Protein AF-A0A9E4G369-F1 (afdb_monomer_lite)

Sequence (57 aa):
MKPTPPSPLFALGVIAGLALGVFFGISMGNVAYGMPLGALLGVIIGAILSRASNDQQ

pLDDT: mean 87.44, std 13.38, range [48.22, 96.62]

Foldseek 3Di:
DPPDPQDPLLVVLLVQLQVQLCVVCVVVVHSVRSRVRSNVRSNVRSVVRVVVVVVVD

Radius of gyration: 13.32 Å; chains: 1; bounding box: 42×15×35 Å

Secondary structure (DSSP, 8-state):
-PPPPPPHHHHHHHHHHHHHHHHHHHHTT-HHHHHHHHHHHHHHHHHHHHHHHHTT-

Structure (mmCIF, N/CA/C/O backbone):
data_AF-A0A9E4G369-F1
#
_entry.id   AF-A0A9E4G369-F1
#
loop_
_atom_site.group_PDB
_atom_site.id
_atom_site.type_symbol
_atom_site.label_atom_id
_atom_site.label_alt_id
_atom_site.label_comp_id
_atom_site.label_asym_id
_atom_site.label_entity_id
_atom_site.label_seq_id
_atom_site.pdbx_PDB_ins_code
_atom_site.Cartn_x
_atom_site.Cartn_y
_atom_site.Cartn_z
_atom_site.occupancy
_atom_site.B_iso_or_equiv
_atom_site.auth_seq_id
_atom_site.auth_comp_id
_atom_site.auth_asym_id
_atom_site.auth_atom_id
_atom_site.pdbx_PDB_model_num
ATOM 1 N N . MET A 1 1 ? -30.860 6.453 -1.072 1.00 48.22 1 MET A N 1
ATOM 2 C CA . MET A 1 1 ? -29.769 6.084 -0.143 1.00 48.22 1 MET A CA 1
ATOM 3 C C . MET A 1 1 ? -28.550 6.901 -0.536 1.00 48.22 1 MET A C 1
ATOM 5 O O . MET A 1 1 ? -28.152 6.815 -1.689 1.00 48.22 1 MET A O 1
ATOM 9 N N . LYS A 1 2 ? -28.026 7.770 0.340 1.00 48.25 2 LYS A N 1
ATOM 10 C CA . LYS A 1 2 ? -26.745 8.439 0.057 1.00 48.25 2 LYS A CA 1
ATOM 11 C C . LYS A 1 2 ? -25.648 7.384 0.228 1.00 48.25 2 LYS A C 1
ATOM 13 O O . LYS A 1 2 ? -25.674 6.723 1.265 1.00 48.25 2 LYS A O 1
ATOM 18 N N . PRO A 1 3 ? -24.751 7.177 -0.751 1.00 55.19 3 PRO A N 1
ATOM 19 C CA . PRO A 1 3 ? -23.620 6.286 -0.553 1.00 55.19 3 PRO A CA 1
ATOM 20 C C . PRO A 1 3 ? -22.824 6.821 0.636 1.00 55.19 3 PRO A C 1
ATOM 22 O O . PRO A 1 3 ? -22.396 7.976 0.633 1.00 55.19 3 PRO A O 1
ATOM 25 N N . THR A 1 4 ? -22.705 6.019 1.692 1.00 64.88 4 THR A N 1
ATOM 26 C CA . THR A 1 4 ? -21.801 6.326 2.794 1.00 64.88 4 THR A CA 1
ATOM 27 C C . THR A 1 4 ? -20.394 6.370 2.209 1.00 64.88 4 THR A C 1
ATOM 29 O O . THR A 1 4 ? -19.992 5.407 1.549 1.00 64.88 4 THR A O 1
ATOM 32 N N . PRO A 1 5 ? -19.657 7.480 2.374 1.00 67.31 5 PRO A N 1
ATOM 33 C CA . PRO A 1 5 ? -18.296 7.541 1.882 1.00 67.31 5 PRO A CA 1
ATOM 34 C C . PRO A 1 5 ? -17.471 6.440 2.561 1.00 67.31 5 PRO A C 1
ATOM 36 O O . PRO A 1 5 ? -17.702 6.147 3.741 1.00 67.31 5 PRO A O 1
ATOM 39 N N . PRO A 1 6 ? -16.534 5.809 1.832 1.00 69.25 6 PRO A N 1
ATOM 40 C CA . PRO A 1 6 ? -15.609 4.866 2.438 1.00 69.25 6 PRO A CA 1
ATOM 41 C C . PRO A 1 6 ? -14.905 5.543 3.615 1.00 69.25 6 PRO A C 1
ATOM 43 O O . PRO A 1 6 ? -14.615 6.743 3.566 1.00 69.25 6 PRO A O 1
ATOM 46 N N . SER A 1 7 ? -14.658 4.786 4.684 1.00 81.94 7 SER A N 1
ATOM 47 C CA . SER A 1 7 ? -13.997 5.329 5.867 1.00 81.94 7 SER A CA 1
ATOM 48 C C . SER A 1 7 ? -12.649 5.959 5.473 1.00 81.94 7 SER A C 1
ATOM 50 O O . SER A 1 7 ? -11.964 5.454 4.576 1.00 81.94 7 SER A O 1
ATOM 52 N N . PRO A 1 8 ? -12.229 7.058 6.122 1.00 87.06 8 PRO A N 1
ATOM 53 C CA . PRO A 1 8 ? -10.956 7.712 5.804 1.00 87.06 8 PRO A CA 1
ATOM 54 C C . PRO A 1 8 ? -9.763 6.754 5.951 1.00 87.06 8 PRO A C 1
ATOM 56 O O . PRO A 1 8 ? -8.779 6.854 5.223 1.00 87.06 8 PRO A O 1
ATOM 59 N N . LEU A 1 9 ? -9.887 5.766 6.839 1.00 90.19 9 LEU A N 1
ATOM 60 C CA . LEU A 1 9 ? -8.910 4.700 7.038 1.00 90.19 9 LEU A CA 1
ATOM 61 C C . LEU A 1 9 ? -8.879 3.697 5.881 1.00 90.19 9 LEU A C 1
ATOM 63 O O . LEU A 1 9 ? -7.801 3.251 5.490 1.00 90.19 9 LEU A O 1
ATOM 67 N N . PHE A 1 10 ? -10.033 3.384 5.286 1.00 91.56 10 PHE A N 1
ATOM 68 C CA . PHE A 1 10 ? -10.072 2.580 4.069 1.00 91.56 10 PHE A CA 1
ATOM 69 C C . PHE A 1 10 ? -9.333 3.281 2.926 1.00 91.56 10 PHE A C 1
ATOM 71 O O . PHE A 1 10 ? -8.484 2.674 2.275 1.00 91.56 10 PHE A O 1
ATOM 78 N N . ALA A 1 11 ? -9.603 4.574 2.725 1.00 92.62 11 ALA A N 1
ATOM 79 C CA . ALA A 1 11 ? -8.921 5.371 1.708 1.00 92.62 11 ALA A CA 1
ATOM 80 C C . ALA A 1 11 ? -7.400 5.424 1.940 1.00 92.62 11 ALA A C 1
ATOM 82 O O . ALA A 1 11 ? -6.628 5.268 0.994 1.00 92.62 11 ALA A O 1
ATOM 83 N N . LEU A 1 12 ? -6.966 5.570 3.197 1.00 93.31 12 LEU A N 1
ATOM 84 C CA . LEU A 1 12 ? -5.549 5.554 3.557 1.00 93.31 12 LEU A CA 1
ATOM 85 C C . LEU A 1 12 ? -4.880 4.219 3.203 1.00 93.31 12 LEU A C 1
ATOM 87 O O . LEU A 1 12 ? -3.792 4.211 2.628 1.00 93.31 12 LEU A O 1
ATOM 91 N N . GLY A 1 13 ? -5.545 3.099 3.493 1.00 95.31 13 GLY A N 1
ATOM 92 C CA . GLY A 1 13 ? -5.049 1.778 3.120 1.00 95.31 13 GLY A CA 1
ATOM 93 C C . GLY A 1 13 ? -4.888 1.621 1.611 1.00 95.31 13 GLY A C 1
ATOM 94 O O . GLY A 1 13 ? -3.839 1.166 1.161 1.00 95.31 13 GLY A O 1
ATOM 95 N N . VAL A 1 14 ? -5.865 2.083 0.822 1.00 95.25 14 VAL A N 1
ATOM 96 C CA . VAL A 1 14 ? -5.794 2.046 -0.648 1.00 95.25 14 VAL A CA 1
ATOM 97 C C . VAL A 1 14 ? -4.600 2.846 -1.171 1.00 95.25 14 VAL A C 1
ATOM 99 O O . VAL A 1 14 ? -3.839 2.334 -1.991 1.00 95.25 14 VAL A O 1
ATOM 102 N N . ILE A 1 15 ? -4.391 4.066 -0.670 1.00 95.25 15 ILE A N 1
ATOM 103 C CA . ILE A 1 15 ? -3.256 4.913 -1.067 1.00 95.25 15 ILE A CA 1
ATOM 104 C C . ILE A 1 15 ? -1.925 4.235 -0.714 1.00 95.25 15 ILE A C 1
ATOM 106 O O . ILE A 1 15 ? -1.025 4.178 -1.552 1.00 95.25 15 ILE A O 1
ATOM 110 N N . ALA A 1 16 ? -1.813 3.682 0.497 1.00 95.44 16 ALA A N 1
ATOM 111 C CA . ALA A 1 16 ? -0.611 2.985 0.945 1.00 95.44 16 ALA A CA 1
ATOM 112 C C . ALA A 1 16 ? -0.306 1.754 0.077 1.00 95.44 16 ALA A C 1
ATOM 114 O O . ALA A 1 16 ? 0.830 1.569 -0.360 1.00 95.44 16 ALA A O 1
ATOM 115 N N . GLY A 1 17 ? -1.319 0.941 -0.230 1.00 96.62 17 GLY A N 1
ATOM 116 C CA . GLY A 1 17 ? -1.158 -0.220 -1.099 1.00 96.62 17 GLY A CA 1
ATOM 117 C C . GLY A 1 17 ? -0.731 0.156 -2.513 1.00 96.62 17 GLY A C 1
ATOM 118 O O . GLY A 1 17 ? 0.207 -0.437 -3.038 1.00 96.62 17 GLY A O 1
ATOM 119 N N . LEU A 1 18 ? -1.344 1.178 -3.117 1.00 95.88 18 LEU A N 1
ATOM 120 C CA . LEU A 1 18 ? -0.954 1.652 -4.448 1.00 95.88 18 LEU A CA 1
ATOM 121 C C . LEU A 1 18 ? 0.492 2.160 -4.477 1.00 95.88 18 LEU A C 1
ATOM 123 O O . LEU A 1 18 ? 1.236 1.815 -5.395 1.00 95.88 18 LEU A O 1
ATOM 127 N N . ALA A 1 19 ? 0.915 2.919 -3.462 1.00 95.56 19 ALA A N 1
ATOM 128 C CA . ALA A 1 19 ? 2.296 3.384 -3.345 1.00 95.56 19 ALA A CA 1
ATOM 129 C C . ALA A 1 19 ? 3.286 2.210 -3.257 1.00 95.56 19 ALA A C 1
ATOM 131 O O . ALA A 1 19 ? 4.291 2.192 -3.970 1.00 95.56 19 ALA A O 1
ATOM 132 N N . LEU A 1 20 ? 2.967 1.195 -2.445 1.00 95.06 20 LEU A N 1
ATOM 133 C CA . LEU A 1 20 ? 3.759 -0.033 -2.347 1.00 95.06 20 LEU A CA 1
ATOM 134 C C . LEU A 1 20 ? 3.796 -0.802 -3.671 1.00 95.06 20 LEU A C 1
ATOM 136 O O . LEU A 1 20 ? 4.858 -1.265 -4.076 1.00 95.06 20 LEU A O 1
ATOM 140 N N . GLY A 1 21 ? 2.665 -0.908 -4.367 1.00 96.00 21 GLY A N 1
ATOM 141 C CA . GLY A 1 21 ? 2.580 -1.576 -5.662 1.00 96.00 21 GLY A CA 1
ATOM 142 C C . GLY A 1 21 ? 3.442 -0.914 -6.728 1.00 96.00 21 GLY A C 1
ATOM 143 O O . GLY A 1 21 ? 4.189 -1.593 -7.429 1.00 96.00 21 GLY A O 1
ATOM 144 N N . VAL A 1 22 ? 3.395 0.416 -6.823 1.00 95.56 22 VAL A N 1
ATOM 145 C CA . VAL A 1 22 ? 4.252 1.175 -7.744 1.00 95.56 22 VAL A CA 1
ATOM 146 C C . VAL A 1 22 ? 5.723 0.985 -7.388 1.00 95.56 22 VAL A C 1
ATOM 148 O O . VAL A 1 22 ? 6.517 0.666 -8.272 1.00 95.56 22 VAL A O 1
ATOM 151 N N . PHE A 1 23 ? 6.085 1.119 -6.109 1.00 95.81 23 PHE A N 1
ATOM 152 C CA . PHE A 1 23 ? 7.460 0.917 -5.651 1.00 95.81 23 PHE A CA 1
ATOM 153 C C . PHE A 1 23 ? 7.976 -0.480 -6.017 1.00 95.81 23 PHE A C 1
ATOM 155 O O . PHE A 1 23 ? 9.031 -0.615 -6.633 1.00 95.81 23 PHE A O 1
ATOM 162 N N . PHE A 1 24 ? 7.190 -1.516 -5.730 1.00 94.06 24 PHE A N 1
ATOM 163 C CA . PHE A 1 24 ? 7.537 -2.902 -6.028 1.00 94.06 24 PHE A CA 1
ATOM 164 C C . PHE A 1 24 ? 7.653 -3.166 -7.533 1.00 94.06 24 PHE A C 1
ATOM 166 O O . PHE A 1 24 ? 8.592 -3.815 -7.992 1.00 94.06 24 PHE A O 1
ATOM 173 N N . GLY A 1 25 ? 6.727 -2.610 -8.315 1.00 95.25 25 GLY A N 1
ATOM 174 C CA . GLY A 1 25 ? 6.746 -2.689 -9.768 1.00 95.25 25 GLY A CA 1
ATOM 175 C C . GLY A 1 25 ? 7.988 -2.039 -10.380 1.00 95.25 25 GLY A C 1
ATOM 176 O O . GLY A 1 25 ? 8.583 -2.605 -11.293 1.00 95.25 25 GLY A O 1
ATOM 177 N N . ILE A 1 26 ? 8.424 -0.894 -9.847 1.00 95.69 26 ILE A N 1
ATOM 178 C CA . ILE A 1 26 ? 9.683 -0.250 -10.244 1.00 95.69 26 ILE A CA 1
ATOM 179 C C . ILE A 1 26 ? 10.876 -1.127 -9.848 1.00 95.69 26 ILE A C 1
ATOM 181 O O . ILE A 1 26 ? 11.737 -1.381 -10.687 1.00 95.69 26 ILE A O 1
ATOM 185 N N . SER A 1 27 ? 10.917 -1.644 -8.614 1.00 94.81 27 SER A N 1
ATOM 186 C CA . SER A 1 27 ? 12.013 -2.502 -8.138 1.00 94.81 27 SER A CA 1
ATOM 187 C C . SER A 1 27 ? 12.169 -3.798 -8.937 1.00 94.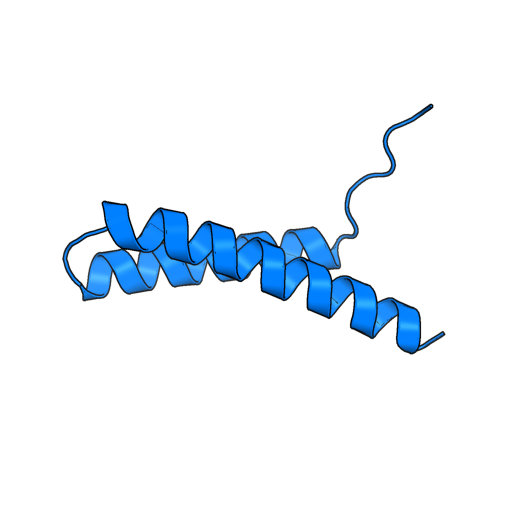81 27 SER A C 1
ATOM 189 O O . SER A 1 27 ? 13.290 -4.260 -9.126 1.00 94.81 27 SER A O 1
ATOM 191 N N . MET A 1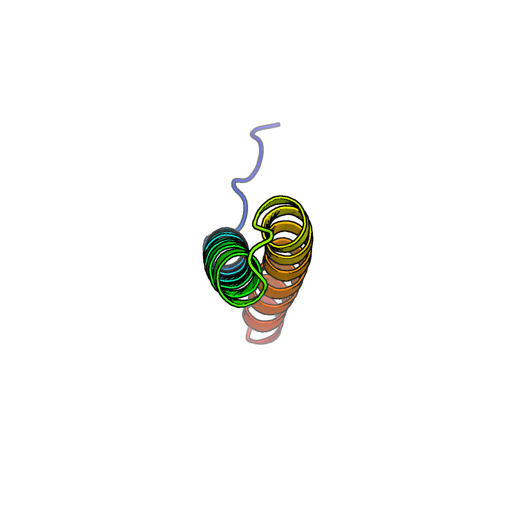 28 ? 11.073 -4.377 -9.432 1.00 92.06 28 MET A N 1
ATOM 192 C CA . MET A 1 28 ? 11.106 -5.559 -10.303 1.00 92.06 28 MET A CA 1
ATOM 193 C C . MET A 1 28 ? 11.353 -5.237 -11.783 1.00 92.06 28 MET A C 1
ATOM 195 O O . MET A 1 28 ? 11.471 -6.157 -12.591 1.00 92.06 28 MET A O 1
ATOM 199 N N . GLY A 1 29 ? 11.375 -3.958 -12.169 1.00 94.81 29 GLY A N 1
ATOM 200 C CA . GLY A 1 29 ? 11.391 -3.550 -13.576 1.00 94.81 29 GLY A CA 1
ATOM 201 C C . GLY A 1 29 ? 10.093 -3.881 -14.323 1.00 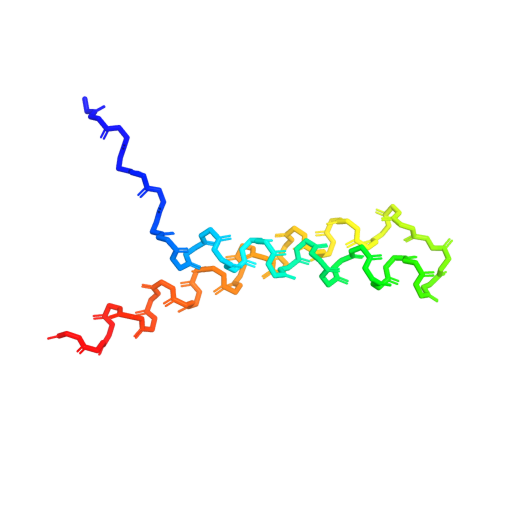94.81 29 GLY A C 1
ATOM 202 O O . GLY A 1 29 ? 10.079 -3.903 -15.551 1.00 94.81 29 GLY A O 1
ATOM 203 N N . ASN A 1 30 ? 8.997 -4.150 -13.606 1.00 93.25 30 ASN A N 1
ATOM 204 C CA . ASN A 1 30 ? 7.696 -4.444 -14.190 1.00 93.25 30 ASN A CA 1
ATOM 205 C C . ASN A 1 30 ? 6.534 -3.854 -13.371 1.00 93.25 30 ASN A C 1
ATOM 207 O O . ASN A 1 30 ? 5.921 -4.499 -12.515 1.00 93.25 30 ASN A O 1
ATOM 211 N N . VAL A 1 31 ? 6.184 -2.611 -13.702 1.00 90.94 31 VAL A N 1
ATOM 212 C CA . VAL A 1 31 ? 5.078 -1.866 -13.076 1.00 90.94 31 VAL A CA 1
ATOM 213 C C . VAL A 1 31 ? 3.716 -2.530 -13.309 1.00 90.94 31 VAL A C 1
ATOM 215 O O . VAL A 1 31 ? 2.827 -2.403 -12.464 1.00 90.94 31 VAL A O 1
ATOM 218 N N . ALA A 1 32 ? 3.557 -3.291 -14.397 1.00 92.00 32 ALA A N 1
ATOM 219 C CA . ALA A 1 32 ? 2.297 -3.956 -14.718 1.00 92.00 32 ALA A CA 1
ATOM 220 C C . ALA A 1 32 ? 1.922 -5.039 -13.694 1.00 92.00 32 ALA A C 1
ATOM 222 O O . ALA A 1 32 ? 0.736 -5.268 -13.477 1.00 92.00 32 ALA A O 1
ATOM 223 N N . TYR A 1 33 ? 2.902 -5.657 -13.022 1.00 89.56 33 TYR A N 1
ATOM 224 C CA . TYR A 1 33 ? 2.648 -6.572 -11.901 1.00 89.56 33 TYR A CA 1
ATOM 225 C C . TYR A 1 33 ? 2.526 -5.850 -10.558 1.00 89.56 33 TYR A C 1
ATOM 227 O O . TYR A 1 33 ? 1.743 -6.260 -9.702 1.00 89.56 33 TYR A O 1
ATOM 235 N N . GLY A 1 34 ? 3.264 -4.754 -10.378 1.00 93.19 34 GLY A N 1
ATOM 236 C CA . GLY A 1 34 ? 3.228 -3.966 -9.149 1.00 93.19 34 GLY A CA 1
ATOM 237 C C . GLY A 1 34 ? 1.867 -3.315 -8.883 1.00 93.19 34 GLY A C 1
ATOM 238 O O . GLY A 1 34 ? 1.360 -3.378 -7.767 1.00 93.19 34 GLY A O 1
ATOM 239 N N . MET A 1 35 ? 1.229 -2.749 -9.911 1.00 92.25 35 MET A N 1
ATOM 240 C CA . MET A 1 35 ? -0.082 -2.093 -9.794 1.00 92.25 35 MET A CA 1
ATOM 241 C C . MET A 1 35 ? -1.212 -2.995 -9.259 1.00 92.25 35 MET A C 1
ATOM 243 O O . MET A 1 35 ? -1.836 -2.617 -8.265 1.00 92.25 35 MET A O 1
ATOM 247 N N . PRO A 1 36 ? -1.501 -4.173 -9.850 1.00 94.75 36 PRO A N 1
ATOM 248 C CA . PRO A 1 36 ? -2.554 -5.052 -9.347 1.00 94.75 36 PRO A CA 1
ATOM 249 C C . PRO A 1 36 ? -2.250 -5.567 -7.936 1.00 94.75 36 PRO A C 1
ATOM 251 O O . PRO A 1 36 ? -3.164 -5.644 -7.117 1.00 94.75 36 PRO A O 1
ATOM 254 N N . LEU A 1 37 ? -0.978 -5.839 -7.614 1.00 93.44 37 LEU A N 1
ATOM 255 C CA . LEU A 1 37 ? -0.558 -6.182 -6.252 1.00 93.44 37 LEU A CA 1
ATOM 256 C C . LEU A 1 37 ? -0.833 -5.044 -5.266 1.00 93.44 37 LEU A C 1
ATOM 258 O O . LEU A 1 37 ? -1.405 -5.278 -4.203 1.00 93.44 37 LEU A O 1
ATOM 262 N N . GLY A 1 38 ? -0.468 -3.814 -5.626 1.00 96.38 38 GLY A N 1
ATOM 263 C CA . GLY A 1 38 ? -0.705 -2.639 -4.796 1.00 96.38 38 GLY A CA 1
ATOM 264 C C . GLY A 1 38 ? -2.182 -2.350 -4.570 1.00 96.38 38 GLY A C 1
ATOM 265 O O . GLY A 1 38 ? -2.586 -2.044 -3.451 1.00 96.38 38 GLY A O 1
ATOM 266 N N . ALA A 1 39 ? -3.010 -2.506 -5.603 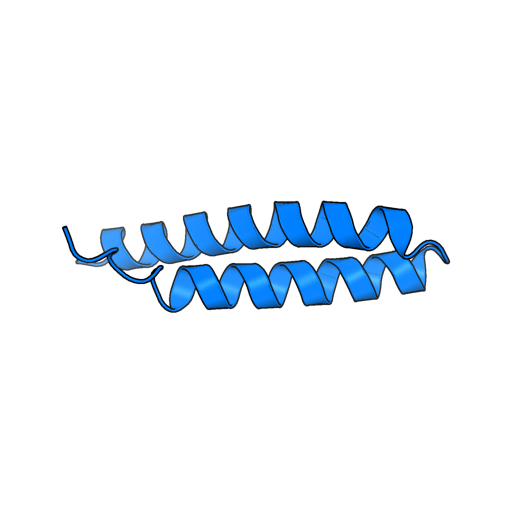1.00 95.31 39 ALA A N 1
ATOM 267 C CA . ALA A 1 39 ? -4.455 -2.360 -5.480 1.00 95.31 39 ALA A CA 1
ATOM 268 C C . ALA A 1 39 ? -5.046 -3.405 -4.518 1.00 95.31 39 ALA A C 1
ATOM 270 O O . ALA A 1 39 ? -5.828 -3.053 -3.633 1.00 95.31 39 ALA A O 1
ATOM 271 N N . LEU A 1 40 ? -4.630 -4.672 -4.642 1.00 96.06 40 LEU A N 1
ATOM 272 C CA . LEU A 1 40 ? -5.085 -5.750 -3.764 1.00 96.06 40 LEU A CA 1
ATOM 273 C C . LEU A 1 40 ? -4.661 -5.501 -2.309 1.00 96.06 40 LEU A C 1
ATOM 275 O O . LEU A 1 40 ? -5.491 -5.538 -1.400 1.00 96.06 40 LEU A O 1
ATOM 279 N N . LEU A 1 41 ? -3.379 -5.182 -2.099 1.00 94.69 41 LEU A N 1
ATOM 280 C CA . LEU A 1 41 ? -2.830 -4.824 -0.790 1.00 94.69 41 LEU A CA 1
ATOM 281 C C . LEU A 1 41 ? -3.562 -3.627 -0.193 1.00 94.69 41 LEU A C 1
ATOM 283 O O . LEU A 1 41 ? -3.896 -3.642 0.986 1.00 94.69 41 LEU A O 1
ATOM 287 N N . GLY A 1 42 ? -3.852 -2.611 -1.000 1.00 96.44 42 GLY A N 1
ATOM 288 C CA . GLY A 1 42 ? -4.490 -1.392 -0.531 1.00 96.44 42 GLY A CA 1
ATOM 289 C C . GLY A 1 42 ? -5.909 -1.619 -0.025 1.00 96.44 42 GLY A C 1
ATOM 290 O O . GLY A 1 42 ? -6.275 -1.121 1.039 1.00 96.44 42 GLY A O 1
ATOM 291 N N . VAL A 1 43 ? -6.687 -2.442 -0.731 1.00 95.56 43 VAL A N 1
ATOM 292 C CA . VAL A 1 43 ? -8.021 -2.858 -0.276 1.00 95.56 43 VAL A CA 1
ATOM 293 C C . VAL A 1 43 ? -7.931 -3.662 1.024 1.00 95.56 43 VAL A C 1
ATOM 295 O O . VAL A 1 43 ? -8.705 -3.405 1.946 1.00 95.56 43 VAL A O 1
ATOM 298 N N . ILE A 1 44 ? -6.981 -4.598 1.128 1.00 95.38 44 ILE A N 1
ATOM 299 C CA . ILE A 1 44 ? -6.788 -5.423 2.332 1.00 95.38 44 ILE A CA 1
ATOM 300 C C . ILE A 1 44 ? -6.406 -4.549 3.532 1.00 95.38 44 ILE A C 1
ATOM 302 O O . ILE A 1 44 ? -7.055 -4.626 4.574 1.00 95.38 44 ILE A O 1
ATOM 306 N N . ILE A 1 45 ? -5.400 -3.684 3.381 1.00 93.69 45 ILE A N 1
ATOM 307 C CA . ILE A 1 45 ? -4.948 -2.770 4.437 1.00 93.69 45 ILE A CA 1
ATOM 308 C C . ILE A 1 45 ? -6.093 -1.846 4.849 1.00 93.69 45 ILE A C 1
ATOM 310 O O . ILE A 1 45 ? -6.358 -1.698 6.039 1.00 93.69 45 ILE A O 1
ATOM 314 N N . GLY A 1 46 ? -6.808 -1.262 3.884 1.00 94.56 46 GLY A N 1
ATOM 315 C CA . GLY A 1 46 ? -7.925 -0.363 4.160 1.00 94.56 46 GLY A CA 1
ATOM 316 C C . GLY A 1 46 ? -9.058 -1.050 4.921 1.00 94.56 46 GLY A C 1
ATOM 317 O O . GLY A 1 46 ? -9.607 -0.485 5.866 1.00 94.56 46 GLY A O 1
ATOM 318 N N . ALA A 1 47 ? -9.384 -2.290 4.550 1.00 92.56 47 ALA A N 1
ATOM 319 C CA . ALA A 1 47 ? -10.392 -3.086 5.238 1.00 92.56 47 ALA A CA 1
ATOM 320 C C . ALA A 1 47 ? -9.965 -3.453 6.667 1.00 92.56 47 ALA A C 1
ATOM 322 O O . ALA A 1 47 ? -10.775 -3.337 7.586 1.00 92.56 47 ALA A O 1
ATOM 323 N N . ILE A 1 48 ? -8.706 -3.855 6.870 1.00 93.31 48 ILE A N 1
ATOM 324 C CA . ILE A 1 48 ? -8.162 -4.165 8.201 1.00 93.31 48 ILE A CA 1
ATOM 325 C C . ILE A 1 48 ? -8.178 -2.914 9.078 1.00 93.31 48 ILE A C 1
ATOM 327 O O . ILE A 1 48 ? -8.677 -2.966 10.197 1.00 93.31 48 ILE A O 1
ATOM 331 N N . LEU A 1 49 ? -7.693 -1.784 8.562 1.00 89.62 49 LEU A N 1
ATOM 332 C CA . LEU A 1 49 ? -7.588 -0.542 9.322 1.00 89.62 49 LEU A CA 1
ATOM 333 C C . LEU A 1 49 ? -8.967 -0.010 9.726 1.00 89.62 49 LEU A C 1
ATOM 335 O O . LEU A 1 49 ? -9.153 0.433 10.855 1.00 89.62 49 LEU A O 1
ATOM 339 N N . SER A 1 50 ? -9.952 -0.120 8.831 1.00 90.06 50 SER A N 1
ATOM 340 C CA . SER A 1 50 ? -11.329 0.275 9.124 1.00 90.06 50 SER A CA 1
ATOM 341 C C . SER A 1 50 ? -12.044 -0.661 10.103 1.00 90.06 50 SER A C 1
ATOM 343 O O . SER A 1 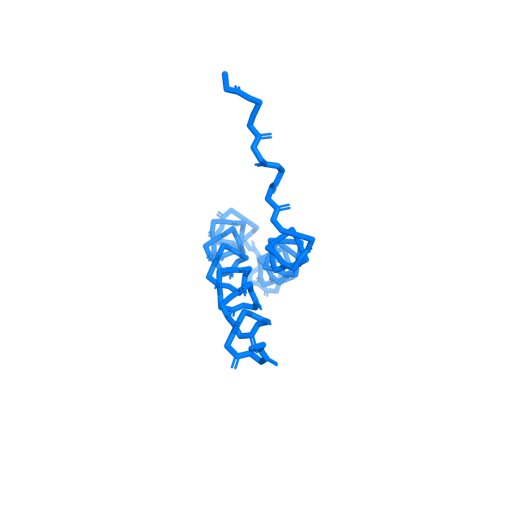50 ? -12.996 -0.230 10.747 1.00 90.06 50 SER A O 1
ATOM 345 N N . ARG A 1 51 ? -11.647 -1.936 10.195 1.00 88.81 51 ARG A N 1
ATOM 346 C CA . ARG A 1 51 ? -12.163 -2.859 11.219 1.00 88.81 51 ARG A CA 1
ATOM 347 C C . ARG A 1 51 ? -11.499 -2.602 12.564 1.00 88.81 51 ARG A C 1
ATOM 349 O O . ARG A 1 51 ? -12.197 -2.412 13.549 1.00 88.81 51 ARG A O 1
ATOM 356 N N . ALA A 1 52 ? -10.174 -2.479 12.572 1.00 87.00 52 ALA A N 1
ATOM 357 C CA . ALA A 1 52 ? -9.396 -2.197 13.772 1.00 87.00 52 ALA A CA 1
ATOM 358 C C . ALA A 1 52 ? -9.829 -0.896 14.468 1.00 87.00 52 ALA A C 1
ATOM 360 O O . ALA A 1 52 ? -9.791 -0.823 15.689 1.00 87.00 52 ALA A O 1
ATOM 361 N N . SER A 1 53 ? -10.272 0.119 13.717 1.00 85.06 53 SER A N 1
ATOM 362 C CA . SER A 1 53 ? -10.828 1.339 14.311 1.00 85.06 53 SER A CA 1
ATOM 363 C C . SER A 1 53 ? -12.204 1.150 14.943 1.00 85.06 53 SER A C 1
ATOM 365 O O . SER A 1 53 ? -12.519 1.841 15.904 1.00 85.06 53 SER A O 1
ATOM 367 N N . ASN A 1 54 ? -13.024 0.250 14.397 1.00 76.19 54 ASN A N 1
ATOM 368 C CA . ASN A 1 54 ? -14.367 -0.020 14.908 1.00 76.19 54 ASN A CA 1
ATOM 369 C C . ASN A 1 54 ? -14.333 -0.941 16.135 1.00 76.19 54 ASN A C 1
ATOM 371 O O . ASN A 1 54 ? -15.189 -0.811 16.997 1.00 76.19 54 ASN A O 1
ATOM 375 N N . ASP A 1 55 ? -13.332 -1.819 16.238 1.00 68.44 55 ASP A N 1
ATOM 376 C CA . ASP A 1 55 ? -13.136 -2.713 17.390 1.00 68.44 55 ASP A CA 1
ATOM 377 C C . ASP A 1 55 ? -12.586 -1.981 18.639 1.00 68.44 55 ASP A C 1
ATOM 379 O O . ASP A 1 55 ? -12.427 -2.583 19.699 1.00 68.44 55 ASP A O 1
ATOM 383 N N . GLN A 1 56 ? -12.264 -0.686 18.527 1.00 58.69 56 GLN A N 1
ATOM 384 C CA . GLN A 1 56 ? -11.779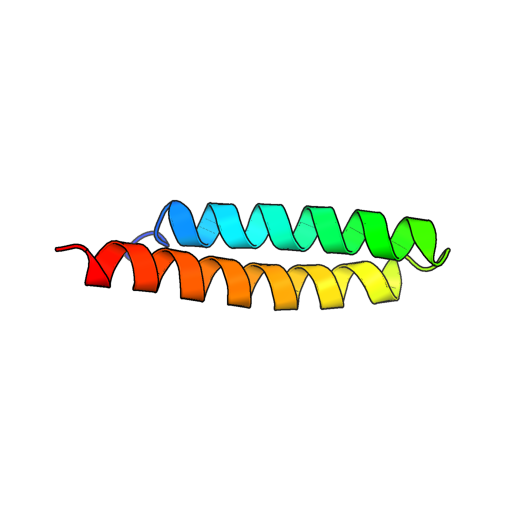 0.169 19.623 1.00 58.69 56 GLN A CA 1
ATOM 385 C C . GLN A 1 56 ? -12.895 1.027 20.266 1.00 58.69 56 GLN A C 1
ATOM 387 O O . GLN A 1 56 ? -12.583 1.868 21.112 1.00 58.69 56 GLN A O 1
ATOM 392 N N . GLN A 1 57 ? -14.165 0.853 19.871 1.00 48.56 57 GLN A N 1
ATOM 393 C CA . GLN A 1 57 ? -15.338 1.551 20.429 1.00 48.56 57 GLN A CA 1
ATOM 394 C C . GLN A 1 57 ? -16.275 0.588 21.156 1.00 48.56 57 GLN A C 1
ATOM 396 O O . GLN A 1 57 ? -16.865 1.035 22.164 1.00 48.56 57 GLN A O 1
#